Protein AF-A0A7W0K934-F1 (afdb_monomer)

Structure (mmCIF, N/CA/C/O backbone):
data_AF-A0A7W0K934-F1
#
_entry.id   AF-A0A7W0K934-F1
#
loop_
_atom_site.group_PDB
_atom_site.id
_atom_site.type_symbol
_atom_site.label_atom_id
_atom_site.label_alt_id
_atom_site.label_comp_id
_atom_site.label_asym_id
_atom_site.label_entity_id
_atom_site.label_seq_id
_atom_site.pdbx_PDB_ins_code
_atom_site.Cartn_x
_atom_site.Cartn_y
_atom_site.Cartn_z
_atom_site.occupancy
_atom_site.B_iso_or_equiv
_atom_site.auth_seq_id
_atom_site.auth_comp_id
_atom_site.auth_asym_id
_atom_site.auth_atom_id
_atom_site.pdbx_PDB_model_num
ATOM 1 N N . MET A 1 1 ? 18.817 19.158 -8.577 1.00 55.09 1 MET A N 1
ATOM 2 C CA . MET A 1 1 ? 18.048 17.960 -8.170 1.00 55.09 1 MET A CA 1
ATOM 3 C C . MET A 1 1 ? 19.035 16.804 -8.035 1.00 55.09 1 MET A C 1
ATOM 5 O O . MET A 1 1 ? 19.653 16.456 -9.029 1.00 55.09 1 MET A O 1
ATOM 9 N N . GLN A 1 2 ? 19.279 16.290 -6.824 1.00 73.69 2 GLN A N 1
AT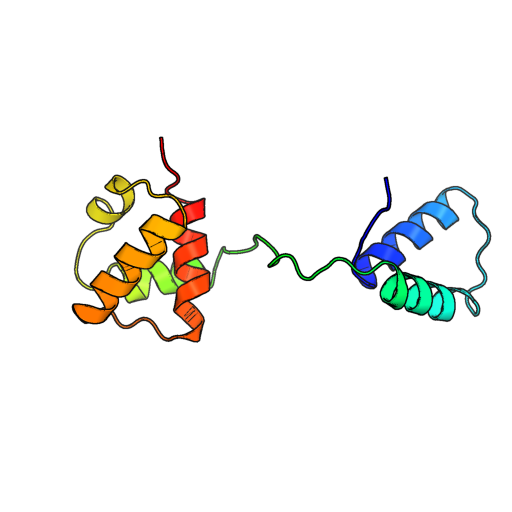OM 10 C CA . GLN A 1 2 ? 20.270 15.226 -6.577 1.00 73.69 2 GLN A CA 1
ATOM 11 C C . GLN A 1 2 ? 19.584 13.855 -6.659 1.00 73.69 2 GLN A C 1
ATOM 13 O O . GLN A 1 2 ? 18.619 13.618 -5.931 1.00 73.69 2 GLN A O 1
ATOM 18 N N . GLN A 1 3 ? 20.066 12.957 -7.524 1.00 81.31 3 GLN A N 1
ATOM 19 C CA . GLN A 1 3 ? 19.587 11.571 -7.561 1.00 81.31 3 GLN A CA 1
ATOM 20 C C . GLN A 1 3 ? 20.038 10.816 -6.305 1.00 81.31 3 GLN A C 1
ATOM 22 O O . GLN A 1 3 ? 21.142 11.029 -5.807 1.00 81.31 3 GLN A O 1
ATOM 27 N N . ARG A 1 4 ? 19.173 9.940 -5.793 1.00 87.06 4 ARG A N 1
ATOM 28 C CA . ARG A 1 4 ? 19.459 9.060 -4.659 1.00 87.06 4 ARG A CA 1
ATOM 29 C C . ARG A 1 4 ? 19.009 7.647 -5.005 1.00 87.06 4 ARG A C 1
ATOM 31 O O . ARG A 1 4 ? 17.832 7.457 -5.293 1.00 87.06 4 ARG A O 1
ATOM 38 N N . LEU A 1 5 ? 19.926 6.685 -5.004 1.00 89.31 5 LEU A N 1
ATOM 39 C CA . LEU A 1 5 ? 19.689 5.316 -5.482 1.00 89.31 5 LEU A CA 1
ATOM 40 C C . LEU A 1 5 ? 20.292 4.287 -4.517 1.00 89.31 5 LEU A C 1
ATOM 42 O O . LEU A 1 5 ? 21.119 4.624 -3.672 1.00 89.31 5 LEU A O 1
ATOM 46 N N . THR A 1 6 ? 19.885 3.021 -4.628 1.00 89.25 6 THR A N 1
ATOM 47 C CA . THR A 1 6 ? 20.617 1.899 -4.010 1.00 89.25 6 THR A CA 1
ATOM 48 C C . THR A 1 6 ? 21.944 1.653 -4.730 1.00 89.25 6 THR A C 1
ATOM 50 O O . THR A 1 6 ? 22.131 2.110 -5.857 1.00 89.25 6 THR A O 1
ATOM 53 N N . ARG A 1 7 ? 22.845 0.854 -4.140 1.00 89.06 7 ARG A N 1
ATOM 54 C CA . ARG A 1 7 ? 24.090 0.417 -4.804 1.00 89.06 7 ARG A CA 1
ATOM 55 C C . ARG A 1 7 ? 23.830 -0.186 -6.190 1.00 89.06 7 ARG A C 1
ATOM 57 O O . ARG A 1 7 ? 24.477 0.183 -7.164 1.00 89.06 7 ARG A O 1
ATOM 64 N N . THR A 1 8 ? 22.825 -1.054 -6.306 1.00 88.69 8 THR A N 1
ATOM 65 C CA . THR A 1 8 ? 22.414 -1.640 -7.593 1.00 88.69 8 THR A CA 1
ATOM 66 C C . THR A 1 8 ? 21.857 -0.590 -8.558 1.00 88.69 8 THR A C 1
ATOM 68 O O . THR A 1 8 ? 22.082 -0.682 -9.762 1.00 88.69 8 THR A O 1
ATOM 71 N N . GLY A 1 9 ? 21.141 0.419 -8.054 1.00 91.12 9 GLY A N 1
ATOM 72 C CA . GLY A 1 9 ? 20.677 1.544 -8.865 1.00 91.12 9 GLY A CA 1
ATOM 73 C C . GLY A 1 9 ? 21.836 2.382 -9.409 1.00 91.12 9 GLY A C 1
ATOM 74 O O . GLY A 1 9 ? 21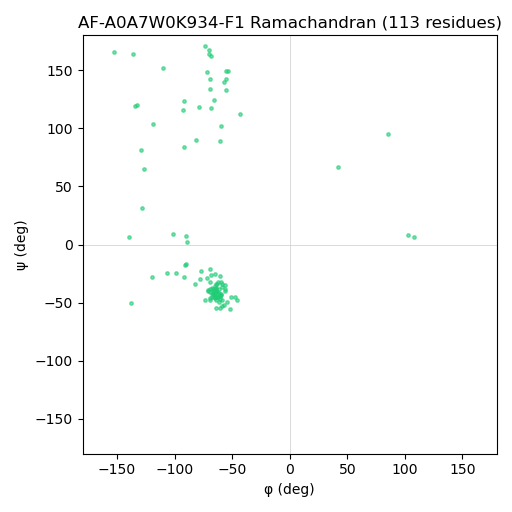.859 2.682 -10.601 1.00 91.12 9 GLY A O 1
ATOM 75 N N . TRP A 1 10 ? 22.834 2.683 -8.574 1.00 94.06 10 TRP A N 1
ATOM 76 C CA . TRP A 1 10 ? 24.056 3.374 -8.992 1.00 94.06 10 TRP A CA 1
ATOM 77 C C . TRP A 1 10 ? 24.848 2.583 -10.030 1.00 94.06 10 TRP A C 1
ATOM 79 O O . TRP A 1 10 ? 25.254 3.159 -11.034 1.00 94.06 10 TRP A O 1
ATOM 89 N N . MET A 1 11 ? 24.966 1.263 -9.862 1.00 94.00 11 MET A N 1
ATOM 90 C CA . MET A 1 11 ? 25.596 0.376 -10.846 1.00 94.00 11 MET A CA 1
ATOM 91 C C . MET A 1 11 ? 24.962 0.515 -12.232 1.00 94.00 11 MET A C 1
ATOM 93 O O . MET A 1 11 ? 25.662 0.760 -13.210 1.00 94.00 11 MET A O 1
ATOM 97 N N . ARG A 1 12 ? 23.628 0.458 -12.309 1.00 95.06 12 ARG A N 1
ATOM 98 C CA . ARG A 1 12 ? 22.892 0.605 -13.575 1.00 95.06 12 ARG A CA 1
ATOM 99 C C . ARG A 1 12 ? 23.069 1.988 -14.198 1.00 95.06 12 ARG A C 1
ATOM 101 O O . ARG A 1 12 ? 23.145 2.101 -15.420 1.00 95.06 12 ARG A O 1
ATOM 108 N N . SER A 1 13 ? 23.120 3.039 -13.380 1.00 93.94 13 SER A N 1
ATOM 109 C CA . SER A 1 13 ? 23.383 4.397 -13.861 1.00 93.94 13 SER A CA 1
ATOM 110 C C . SER A 1 13 ? 24.794 4.526 -14.434 1.00 93.94 13 SER A C 1
ATOM 112 O O . SER A 1 13 ? 24.940 5.061 -15.529 1.00 93.94 13 SER A O 1
ATOM 114 N N . VAL A 1 14 ? 25.811 3.993 -13.750 1.00 93.12 14 VAL A N 1
ATOM 115 C CA . VAL A 1 14 ? 27.204 3.993 -14.228 1.00 93.12 14 VAL A CA 1
ATOM 116 C C . VAL A 1 14 ? 27.336 3.190 -15.524 1.00 93.12 14 VAL A C 1
ATOM 118 O O . VAL A 1 14 ? 27.882 3.708 -16.494 1.00 93.12 14 VAL A O 1
ATOM 121 N N . ASP A 1 15 ? 26.737 1.998 -15.606 1.00 94.44 15 ASP A N 1
ATOM 122 C CA . ASP A 1 15 ? 26.701 1.193 -16.839 1.00 94.44 15 ASP A CA 1
ATOM 123 C C . ASP A 1 15 ? 26.093 1.964 -18.016 1.00 94.44 15 ASP A C 1
ATOM 125 O O . ASP A 1 15 ? 26.575 1.904 -19.149 1.00 94.44 15 ASP A O 1
ATOM 129 N N . LYS A 1 16 ? 25.035 2.733 -17.745 1.00 94.50 16 LYS A N 1
ATOM 130 C CA . LYS A 1 16 ? 24.396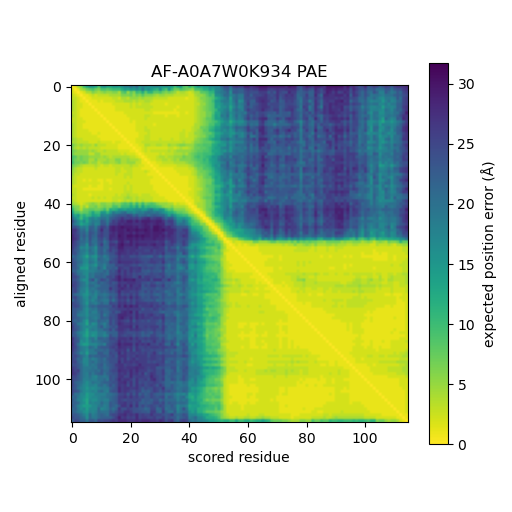 3.584 -18.747 1.00 94.50 16 LYS A CA 1
ATOM 131 C C . LYS A 1 16 ? 25.322 4.706 -19.217 1.00 94.50 16 LYS A C 1
ATOM 133 O O . LYS A 1 16 ? 25.342 4.984 -20.412 1.00 94.50 16 LYS A O 1
ATOM 138 N N . MET A 1 17 ? 26.072 5.337 -18.311 1.00 94.69 17 MET A N 1
ATOM 139 C CA . MET A 1 17 ? 27.023 6.394 -18.675 1.00 94.69 17 MET A CA 1
ATOM 140 C C . MET A 1 17 ? 28.169 5.833 -19.514 1.00 94.69 17 MET A C 1
ATOM 142 O O . MET A 1 17 ? 28.525 6.436 -20.522 1.00 94.69 17 MET A O 1
ATOM 146 N N . VAL A 1 18 ? 28.687 4.654 -19.156 1.00 93.88 18 VAL A N 1
ATOM 147 C CA . VAL A 1 18 ? 29.720 3.965 -19.943 1.00 93.88 18 VAL A CA 1
ATOM 148 C C . VAL A 1 18 ? 29.209 3.650 -21.345 1.00 93.88 18 VAL A C 1
ATOM 150 O O . VAL A 1 18 ? 29.865 3.957 -22.336 1.00 93.88 18 VAL A O 1
ATOM 153 N N . ARG A 1 19 ? 27.973 3.150 -21.455 1.00 94.69 19 ARG A N 1
ATOM 154 C CA . ARG A 1 19 ? 27.309 2.936 -22.749 1.00 94.69 19 ARG A CA 1
ATOM 155 C C . ARG A 1 19 ? 27.127 4.228 -23.562 1.00 94.69 19 ARG A C 1
ATOM 157 O O . ARG A 1 19 ? 27.045 4.164 -24.785 1.00 94.69 19 ARG A O 1
ATOM 164 N N . TRP A 1 20 ? 27.043 5.382 -22.908 1.00 95.75 20 TRP A N 1
ATOM 165 C CA . TRP A 1 20 ? 26.982 6.699 -23.549 1.00 95.75 20 TRP A CA 1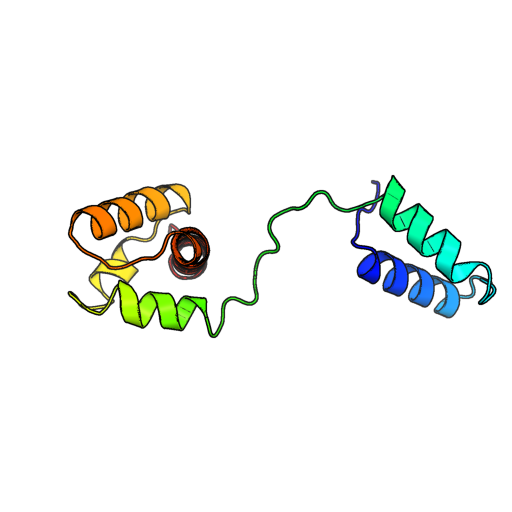
ATOM 166 C C . TRP A 1 20 ? 28.357 7.337 -23.788 1.00 95.75 20 TRP A C 1
ATOM 168 O O . TRP A 1 20 ? 28.418 8.477 -24.239 1.00 95.75 20 TRP A O 1
ATOM 178 N N . GLY A 1 21 ? 29.444 6.603 -23.542 1.00 92.38 21 GLY A N 1
ATOM 179 C CA . GLY A 1 21 ? 30.808 7.024 -23.858 1.00 92.38 21 GLY A CA 1
ATOM 180 C C . GLY A 1 21 ? 31.630 7.510 -22.665 1.00 92.38 21 GLY A C 1
ATOM 181 O O . GLY A 1 21 ? 32.729 8.013 -22.874 1.00 92.38 21 GLY A O 1
ATOM 182 N N . ALA A 1 22 ? 31.147 7.371 -21.426 1.00 92.94 22 ALA A N 1
ATOM 183 C CA . ALA A 1 22 ? 31.993 7.597 -20.256 1.00 92.94 22 ALA A CA 1
ATOM 184 C C . ALA A 1 22 ? 33.056 6.491 -20.141 1.00 92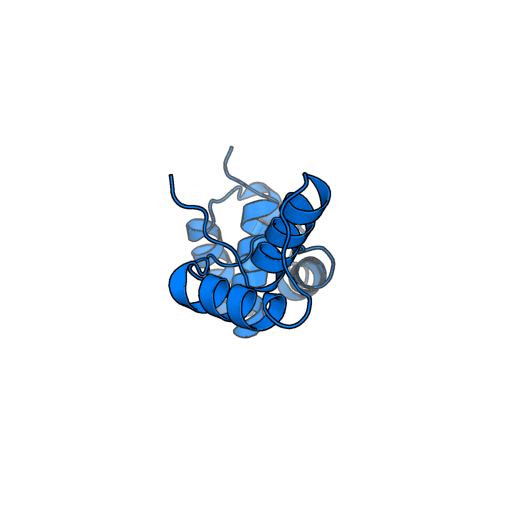.94 22 ALA A C 1
ATOM 186 O O . ALA A 1 22 ? 32.752 5.304 -20.241 1.00 92.94 22 ALA A O 1
ATOM 187 N N . THR A 1 23 ? 34.303 6.870 -19.889 1.00 92.19 23 THR A N 1
ATOM 18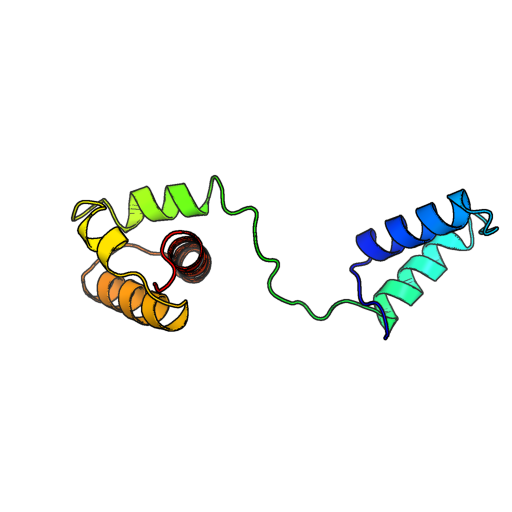8 C CA . THR A 1 23 ? 35.397 5.925 -19.648 1.00 92.19 23 THR A CA 1
ATOM 189 C C . THR A 1 23 ? 35.524 5.672 -18.151 1.00 92.19 23 THR A C 1
ATOM 191 O O . THR A 1 23 ? 35.809 6.596 -17.392 1.00 92.19 23 THR A O 1
ATOM 194 N N . VAL A 1 24 ? 35.287 4.432 -17.727 1.00 87.50 24 VAL A N 1
ATOM 195 C CA . VAL A 1 24 ? 35.459 3.975 -16.343 1.00 87.50 24 VAL A CA 1
ATOM 196 C C . VAL A 1 24 ? 36.200 2.648 -16.387 1.00 87.50 24 VAL A C 1
ATOM 198 O O . VAL A 1 24 ? 35.686 1.683 -16.957 1.00 87.50 24 VAL A O 1
ATOM 201 N N . GLU A 1 25 ? 37.380 2.588 -15.779 1.00 87.81 25 GLU A N 1
ATOM 202 C CA . GLU A 1 25 ? 38.156 1.354 -15.708 1.00 87.81 25 GLU A CA 1
ATOM 203 C C . GLU A 1 25 ? 37.519 0.349 -14.743 1.00 87.81 25 GLU A C 1
ATOM 205 O O . GLU A 1 25 ? 36.923 0.708 -13.721 1.00 87.81 25 GLU A O 1
ATOM 210 N N . ALA A 1 26 ? 37.674 -0.945 -15.035 1.00 78.94 26 ALA A N 1
ATOM 211 C CA . ALA A 1 26 ? 37.076 -2.010 -14.227 1.00 78.94 26 ALA A CA 1
ATOM 212 C C . ALA A 1 26 ? 37.534 -1.967 -12.756 1.00 78.94 26 ALA A C 1
ATOM 214 O O . ALA A 1 26 ? 36.743 -2.251 -11.858 1.00 78.94 26 ALA A O 1
ATOM 215 N N . ALA A 1 27 ? 38.785 -1.564 -12.508 1.00 85.56 27 ALA A N 1
ATOM 216 C CA . ALA A 1 27 ? 39.351 -1.443 -11.166 1.00 85.56 27 ALA A CA 1
ATOM 217 C C . ALA A 1 27 ? 38.788 -0.250 -10.368 1.00 85.56 27 ALA A C 1
ATOM 219 O O . ALA A 1 27 ? 38.702 -0.313 -9.144 1.00 85.56 27 ALA A O 1
ATOM 220 N N . GLU A 1 28 ? 38.375 0.825 -11.042 1.00 90.12 28 GLU A N 1
ATOM 221 C CA . GLU A 1 28 ? 37.852 2.048 -10.410 1.00 90.12 28 GLU A CA 1
ATOM 222 C C . GLU A 1 28 ? 36.331 2.012 -10.235 1.00 90.12 28 GLU A C 1
ATOM 224 O O . GLU A 1 28 ? 35.753 2.758 -9.438 1.00 90.12 28 GLU A O 1
ATOM 229 N N . ARG A 1 29 ? 35.673 1.108 -10.964 1.00 91.12 29 ARG A N 1
ATOM 230 C CA . ARG A 1 29 ? 34.228 0.922 -10.933 1.00 91.12 29 ARG A CA 1
ATOM 231 C C . ARG A 1 29 ? 33.717 0.577 -9.537 1.00 91.12 29 ARG A C 1
ATOM 233 O O . ARG A 1 29 ? 32.810 1.247 -9.057 1.00 91.12 29 ARG A O 1
ATOM 240 N N . GLU A 1 30 ? 34.268 -0.442 -8.882 1.00 90.25 30 GLU A N 1
ATOM 241 C CA . GLU A 1 30 ? 33.759 -0.892 -7.575 1.00 90.25 30 GLU A CA 1
ATOM 242 C C . GLU A 1 30 ? 33.906 0.180 -6.473 1.00 90.25 30 GLU A C 1
ATOM 244 O O . GLU A 1 30 ? 32.892 0.506 -5.849 1.00 90.25 30 GLU A O 1
ATOM 249 N N . PRO A 1 31 ? 35.074 0.837 -6.292 1.00 93.31 31 PRO A N 1
ATOM 250 C CA . PRO A 1 31 ? 35.212 1.943 -5.339 1.00 93.31 31 PRO A CA 1
ATOM 251 C C . PRO A 1 31 ? 34.261 3.115 -5.614 1.00 93.31 31 PRO A C 1
ATOM 253 O O . PRO A 1 31 ? 33.728 3.723 -4.685 1.00 93.31 31 PRO A O 1
ATOM 256 N N . MET A 1 32 ? 34.005 3.427 -6.888 1.00 92.19 32 MET A N 1
ATOM 257 C CA . MET A 1 32 ? 33.042 4.460 -7.271 1.00 92.19 32 MET A CA 1
ATOM 258 C C . MET A 1 32 ? 31.609 4.074 -6.895 1.00 92.19 32 MET A C 1
ATOM 260 O O . MET A 1 32 ? 30.858 4.917 -6.401 1.00 92.19 32 MET A O 1
ATOM 264 N N . LEU A 1 33 ? 31.210 2.818 -7.111 1.00 93.12 33 LEU A N 1
ATOM 265 C CA . LEU A 1 33 ? 29.883 2.340 -6.717 1.00 93.12 33 LEU A CA 1
ATOM 266 C C . LEU A 1 33 ? 29.694 2.379 -5.203 1.00 93.12 33 LEU A C 1
ATOM 268 O O . LEU A 1 33 ? 28.619 2.765 -4.737 1.00 93.12 33 LEU A O 1
ATOM 272 N N . ASP A 1 34 ? 30.736 2.040 -4.448 1.00 91.69 34 ASP A N 1
ATOM 273 C CA . ASP A 1 34 ? 30.714 2.106 -2.990 1.00 91.69 34 ASP A CA 1
ATOM 274 C C . ASP A 1 34 ? 30.625 3.558 -2.502 1.00 91.69 34 ASP A C 1
ATOM 276 O O . ASP A 1 34 ? 29.792 3.868 -1.648 1.00 91.69 34 ASP A O 1
ATOM 280 N N . TYR A 1 35 ? 31.378 4.478 -3.112 1.00 92.44 35 TYR A N 1
ATOM 281 C CA . TYR A 1 35 ? 31.281 5.912 -2.828 1.00 92.44 35 TYR A CA 1
ATOM 282 C C . TYR A 1 35 ? 29.878 6.464 -3.127 1.00 92.44 35 TYR A C 1
ATOM 284 O O . TYR A 1 35 ? 29.269 7.144 -2.297 1.00 92.44 35 TYR A O 1
ATOM 292 N N . LEU A 1 36 ? 29.310 6.138 -4.290 1.00 93.00 36 LEU A N 1
ATOM 293 C CA . LEU A 1 36 ? 27.977 6.602 -4.670 1.00 93.00 36 LEU A CA 1
ATOM 294 C C . LEU A 1 36 ? 26.890 6.054 -3.740 1.00 93.00 36 LEU A C 1
ATOM 296 O O . LEU A 1 36 ? 25.974 6.784 -3.351 1.00 93.00 36 LEU A O 1
ATOM 300 N N . ALA A 1 37 ? 27.007 4.789 -3.337 1.00 90.06 37 ALA A N 1
ATOM 301 C CA . ALA A 1 37 ? 26.109 4.188 -2.366 1.00 90.06 37 ALA A CA 1
ATOM 302 C C . ALA A 1 37 ? 26.249 4.833 -0.978 1.00 90.06 37 ALA A C 1
ATOM 304 O O . ALA A 1 37 ? 25.234 5.114 -0.348 1.00 90.06 37 ALA A O 1
ATOM 305 N N . ALA A 1 38 ? 27.465 5.123 -0.513 1.00 88.25 38 ALA A N 1
ATOM 306 C CA . ALA A 1 38 ? 27.693 5.714 0.805 1.00 88.25 38 ALA A CA 1
ATOM 307 C C . ALA A 1 38 ? 27.195 7.166 0.901 1.00 88.25 38 ALA A C 1
ATOM 309 O O . ALA A 1 38 ? 26.582 7.556 1.895 1.00 88.25 38 ALA A O 1
ATOM 310 N N . HIS A 1 39 ? 27.418 7.966 -0.143 1.00 90.94 39 HIS A N 1
ATOM 311 C CA . HIS A 1 39 ? 27.161 9.408 -0.105 1.00 90.94 39 HIS A CA 1
ATOM 312 C C . HIS A 1 39 ? 25.824 9.814 -0.736 1.00 90.94 39 HIS A C 1
ATOM 314 O O . HIS A 1 39 ? 25.241 10.834 -0.359 1.00 90.94 39 HIS A O 1
ATOM 320 N N . PHE A 1 40 ? 25.291 8.999 -1.650 1.00 90.56 40 PHE A N 1
ATOM 321 C CA . PHE A 1 40 ? 24.054 9.281 -2.381 1.00 90.56 40 PHE A CA 1
ATOM 322 C C . PHE A 1 40 ? 23.045 8.127 -2.310 1.00 90.56 40 PHE A C 1
ATOM 324 O O . PHE A 1 40 ? 22.239 7.928 -3.226 1.00 90.56 40 PHE A O 1
ATOM 331 N N . ALA A 1 41 ? 23.042 7.377 -1.205 1.00 79.38 41 ALA A N 1
ATOM 332 C CA . ALA A 1 41 ? 21.999 6.399 -0.932 1.00 79.38 41 ALA A CA 1
ATOM 333 C C . ALA A 1 41 ? 20.603 7.038 -0.933 1.00 79.38 41 ALA A C 1
ATOM 335 O O . ALA A 1 41 ? 20.355 8.118 -0.365 1.00 79.38 41 ALA A O 1
ATOM 336 N N . GLN A 1 42 ? 19.650 6.310 -1.517 1.00 76.12 42 GLN A N 1
ATOM 337 C CA . GLN A 1 42 ? 18.249 6.502 -1.166 1.00 76.12 42 GLN A CA 1
ATOM 338 C C . GLN A 1 42 ? 18.092 6.340 0.348 1.00 76.12 42 GLN A C 1
ATOM 340 O O . GLN A 1 42 ? 18.594 5.381 0.934 1.00 76.12 42 GLN A O 1
ATOM 345 N N . LYS A 1 43 ? 17.381 7.278 0.990 1.00 69.44 43 LYS A N 1
ATOM 346 C CA . LYS A 1 43 ? 16.795 6.960 2.296 1.00 69.44 43 LYS A CA 1
ATOM 347 C C . LYS A 1 43 ? 15.941 5.706 2.080 1.00 69.44 43 LYS A C 1
ATOM 349 O O . LYS A 1 43 ? 15.330 5.620 1.011 1.00 69.44 43 LYS A O 1
ATOM 354 N N . PRO A 1 44 ? 15.892 4.754 3.023 1.00 57.84 44 PRO A N 1
ATOM 355 C CA . PRO A 1 44 ? 14.914 3.682 2.962 1.00 57.84 44 PRO A CA 1
ATOM 356 C C . PRO A 1 44 ? 13.521 4.319 3.007 1.00 57.84 44 PRO A C 1
ATOM 358 O O . PRO A 1 44 ? 12.962 4.597 4.059 1.00 57.84 44 PRO A O 1
ATOM 361 N N . VAL A 1 45 ? 13.000 4.640 1.831 1.00 50.78 45 VAL A N 1
ATOM 362 C CA . VAL A 1 45 ? 11.577 4.739 1.586 1.00 50.78 45 VAL A CA 1
ATOM 363 C C . VAL A 1 45 ? 11.149 3.297 1.433 1.00 50.78 45 VAL A C 1
ATOM 365 O O . VAL A 1 45 ? 11.711 2.593 0.593 1.00 50.78 45 VAL A O 1
ATOM 368 N N . SER A 1 46 ? 10.261 2.835 2.315 1.00 52.50 46 SER A N 1
ATOM 369 C CA . SER A 1 46 ? 9.697 1.490 2.253 1.00 52.50 46 SER A CA 1
ATOM 370 C C . SER A 1 46 ? 9.353 1.182 0.803 1.00 52.50 46 SER A C 1
ATOM 372 O O . SER A 1 46 ? 8.536 1.877 0.197 1.00 52.50 46 SER A O 1
ATOM 374 N N . SER A 1 47 ? 10.086 0.230 0.224 1.00 50.41 47 SER A N 1
ATOM 375 C CA . SER A 1 47 ? 9.982 -0.133 -1.181 1.00 50.41 47 SER A CA 1
ATOM 376 C C . SER A 1 47 ? 8.556 -0.582 -1.447 1.00 50.41 47 SER A C 1
ATOM 378 O O . SER A 1 47 ? 8.164 -1.696 -1.107 1.00 50.41 47 SER A O 1
ATOM 380 N N . HIS A 1 48 ? 7.767 0.301 -2.041 1.00 47.78 48 HIS A N 1
ATOM 381 C CA . HIS A 1 48 ? 6.447 -0.046 -2.510 1.00 47.78 48 HIS A CA 1
ATOM 382 C C . HIS A 1 48 ? 6.593 -1.017 -3.700 1.00 47.78 48 HIS A C 1
ATOM 384 O O . HIS A 1 48 ? 7.092 -0.649 -4.759 1.00 47.78 48 HIS A O 1
ATOM 390 N N . ILE A 1 49 ? 6.070 -2.232 -3.487 1.00 53.38 49 ILE A N 1
ATOM 391 C CA . ILE A 1 49 ? 5.351 -3.090 -4.449 1.00 53.38 49 ILE A CA 1
ATOM 392 C C . ILE A 1 49 ? 6.180 -4.005 -5.372 1.00 53.38 49 ILE A C 1
ATOM 394 O O . ILE A 1 49 ? 6.502 -3.668 -6.505 1.00 53.38 49 ILE A O 1
ATOM 398 N N . VAL A 1 50 ? 6.329 -5.260 -4.928 1.00 45.34 50 VAL A N 1
ATOM 399 C CA . VAL A 1 50 ? 5.659 -6.411 -5.574 1.00 45.34 50 VAL A CA 1
ATOM 400 C C . VAL A 1 50 ? 4.942 -7.188 -4.465 1.00 45.34 50 VAL A C 1
ATOM 402 O O . VAL A 1 50 ? 5.460 -8.147 -3.901 1.00 45.34 50 VAL A O 1
ATOM 405 N N . ALA A 1 51 ? 3.760 -6.710 -4.082 1.00 56.00 51 ALA A N 1
ATOM 406 C CA . ALA A 1 51 ? 2.840 -7.450 -3.229 1.00 56.00 51 ALA A CA 1
ATOM 407 C C . ALA A 1 51 ? 1.894 -8.232 -4.140 1.00 56.00 51 ALA A C 1
ATOM 409 O O . ALA A 1 51 ? 0.822 -7.736 -4.471 1.00 56.00 51 ALA A O 1
ATOM 410 N N . THR A 1 52 ? 2.299 -9.416 -4.598 1.00 52.06 52 THR A N 1
ATOM 411 C CA . THR A 1 52 ? 1.418 -10.179 -5.504 1.00 52.06 52 THR A CA 1
ATOM 412 C C . THR A 1 52 ? 1.380 -11.682 -5.249 1.00 52.06 52 THR A C 1
ATOM 414 O O . THR A 1 52 ? 0.717 -12.403 -5.978 1.00 52.06 52 THR A O 1
ATOM 417 N N . SER A 1 53 ? 2.009 -12.184 -4.184 1.00 60.78 53 SER A N 1
ATOM 418 C CA . SER A 1 53 ? 1.753 -13.561 -3.724 1.00 60.78 53 SER A CA 1
ATOM 419 C C . SER A 1 53 ? 1.640 -13.657 -2.205 1.00 60.78 53 SER A C 1
ATOM 421 O O . SER A 1 53 ? 0.636 -14.151 -1.700 1.00 60.78 53 SER A O 1
ATOM 423 N N . GLY A 1 54 ? 2.608 -13.105 -1.466 1.00 81.12 54 GLY A N 1
ATO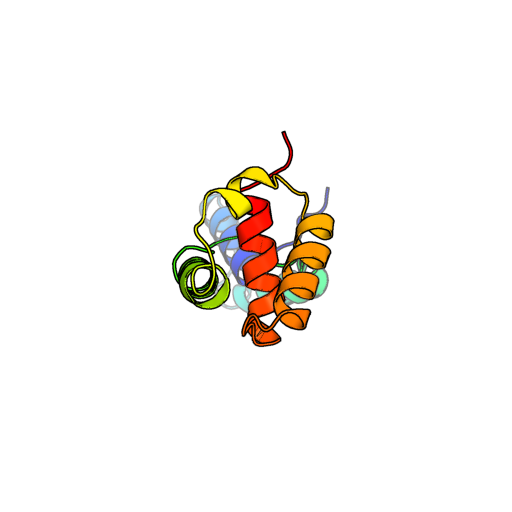M 424 C CA . GLY A 1 54 ? 2.609 -13.141 0.001 1.00 81.12 54 GLY A CA 1
ATOM 425 C C . GLY A 1 54 ? 1.434 -12.386 0.629 1.00 81.12 54 GLY A C 1
ATOM 426 O O . GLY A 1 54 ? 0.659 -12.966 1.382 1.00 81.12 54 GLY A O 1
ATOM 427 N N . SER A 1 55 ? 1.253 -11.108 0.287 1.00 87.19 55 SER A N 1
ATOM 428 C CA . SER A 1 55 ? 0.219 -10.271 0.914 1.00 87.19 55 SER A CA 1
ATOM 429 C C . SER A 1 55 ? -1.210 -10.676 0.546 1.00 87.19 55 SER A C 1
ATOM 431 O O . SER A 1 55 ? -2.103 -10.566 1.379 1.00 87.19 55 SER A O 1
ATOM 433 N N . GLU A 1 56 ? -1.431 -11.195 -0.665 1.00 91.31 56 GLU A N 1
ATOM 434 C CA . GLU A 1 56 ? -2.738 -11.738 -1.050 1.00 91.31 56 GLU A CA 1
ATOM 435 C C . GLU A 1 56 ? -3.053 -13.036 -0.290 1.00 91.31 56 GLU A C 1
ATOM 437 O O . GLU A 1 56 ? -4.186 -13.235 0.146 1.00 91.31 56 GLU A O 1
ATOM 442 N N . ALA A 1 57 ? -2.057 -13.900 -0.070 1.00 91.38 57 ALA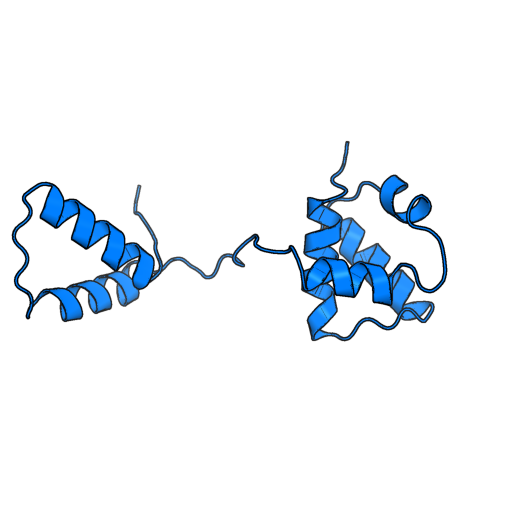 A N 1
ATOM 443 C CA . ALA A 1 57 ? -2.229 -15.087 0.762 1.00 91.38 57 ALA A CA 1
ATOM 444 C C . ALA A 1 57 ? -2.510 -14.719 2.229 1.00 91.38 57 ALA A C 1
ATOM 446 O O . ALA A 1 57 ? -3.388 -15.320 2.849 1.00 91.38 57 ALA A O 1
ATOM 447 N N . ILE A 1 58 ? -1.819 -13.706 2.769 1.00 94.12 58 ILE A N 1
ATOM 448 C CA . ILE A 1 58 ? -2.103 -13.155 4.104 1.00 94.12 58 ILE A CA 1
ATOM 449 C C . ILE A 1 58 ? -3.545 -12.645 4.163 1.00 94.12 58 ILE A C 1
ATOM 451 O O . ILE A 1 58 ? -4.270 -13.008 5.083 1.00 94.12 58 ILE A O 1
ATOM 455 N N . TYR A 1 59 ? -3.986 -11.867 3.173 1.00 95.31 59 TYR A N 1
ATOM 456 C CA . TYR A 1 59 ? -5.359 -11.367 3.090 1.00 95.31 59 TYR A CA 1
ATOM 457 C C . TYR A 1 59 ? -6.394 -12.501 3.090 1.00 95.31 59 TYR A C 1
ATOM 459 O O . TYR A 1 59 ? -7.291 -12.513 3.932 1.00 95.31 59 TYR A O 1
ATOM 467 N N . LYS A 1 60 ? -6.237 -13.491 2.203 1.00 94.62 60 LYS A N 1
ATOM 468 C CA . LYS A 1 60 ? -7.150 -14.640 2.110 1.00 94.62 60 LYS A CA 1
ATOM 469 C C . LYS A 1 60 ? -7.211 -15.431 3.417 1.00 94.62 60 LYS A C 1
ATOM 471 O O . LYS A 1 60 ? -8.295 -15.783 3.863 1.00 94.62 60 LYS A O 1
ATOM 476 N N . ARG A 1 61 ? -6.064 -15.675 4.058 1.00 94.38 61 ARG A N 1
ATOM 477 C CA . ARG A 1 61 ? -5.987 -16.407 5.331 1.00 94.38 61 ARG A CA 1
ATOM 478 C C . ARG A 1 61 ? -6.573 -15.619 6.504 1.00 94.38 61 ARG A C 1
ATOM 480 O O . ARG A 1 61 ? -7.287 -16.195 7.316 1.00 94.38 61 ARG A O 1
ATOM 487 N N . ALA A 1 62 ? -6.226 -14.340 6.631 1.00 94.31 62 ALA A N 1
ATOM 488 C CA . ALA A 1 62 ? -6.497 -13.564 7.838 1.00 94.31 62 ALA A CA 1
ATOM 489 C C . ALA A 1 62 ? -7.831 -12.810 7.810 1.00 94.31 62 ALA A C 1
ATOM 491 O O . ALA A 1 62 ? -8.390 -12.532 8.868 1.00 94.31 62 ALA A O 1
ATOM 492 N N . CYS A 1 63 ? -8.323 -12.438 6.626 1.00 95.56 63 CYS A N 1
ATOM 493 C CA . CYS A 1 63 ? -9.510 -11.596 6.497 1.00 95.56 63 CYS A CA 1
ATOM 494 C C . CYS A 1 63 ? -10.751 -12.354 6.019 1.00 95.56 63 CYS A C 1
ATOM 496 O O . CYS A 1 63 ? -11.853 -11.911 6.318 1.00 95.56 63 CYS A O 1
ATOM 498 N N . LEU A 1 64 ? -10.583 -13.476 5.309 1.00 95.44 64 LEU A N 1
ATOM 499 C CA . LEU A 1 64 ? -11.698 -14.255 4.750 1.00 95.44 64 LEU A CA 1
ATOM 500 C C . LEU A 1 64 ? -12.046 -15.502 5.576 1.00 95.44 64 LEU A C 1
ATOM 502 O O . LEU A 1 64 ? -12.824 -16.346 5.143 1.00 95.44 64 LEU A O 1
ATOM 506 N N . SER A 1 65 ? -11.464 -15.641 6.768 1.00 92.62 65 SER A N 1
ATOM 507 C CA . SER A 1 65 ? -11.754 -16.753 7.680 1.00 92.62 65 SER A CA 1
ATOM 508 C C . SER A 1 65 ? -13.080 -16.594 8.429 1.00 92.62 65 SER A C 1
ATOM 510 O O . SER A 1 65 ? -13.638 -17.591 8.880 1.00 92.62 65 SER A O 1
ATOM 512 N N . CYS A 1 66 ? -13.583 -15.360 8.564 1.00 94.56 66 CYS A N 1
ATOM 513 C CA . CYS A 1 66 ? -14.770 -15.046 9.369 1.00 94.56 66 CYS A CA 1
ATOM 514 C C . CYS A 1 66 ? -15.924 -14.421 8.570 1.00 94.56 66 CYS A C 1
ATOM 516 O O . CYS A 1 66 ? -17.075 -14.554 8.974 1.00 94.56 66 CYS A O 1
ATOM 518 N N . HIS A 1 67 ? -15.638 -13.707 7.481 1.00 94.75 67 HIS A N 1
ATOM 519 C CA . HIS A 1 67 ? -16.635 -13.046 6.638 1.00 94.75 67 HIS A CA 1
ATOM 520 C C . HIS A 1 67 ? -16.117 -12.909 5.203 1.00 94.75 67 HIS A C 1
ATOM 522 O O . HIS A 1 67 ? -14.923 -13.072 4.950 1.00 94.75 67 HIS A O 1
ATOM 528 N N . GLU A 1 68 ? -17.016 -12.594 4.278 1.00 94.31 68 GLU A N 1
ATOM 529 C CA . GLU A 1 68 ? -16.703 -12.425 2.859 1.00 94.31 68 GLU A CA 1
ATOM 530 C C . GLU A 1 68 ? -15.949 -11.107 2.578 1.00 94.31 68 GLU A C 1
ATOM 532 O O . GLU A 1 68 ? -15.704 -10.278 3.471 1.00 94.31 68 GLU A O 1
ATOM 537 N N . ASP A 1 69 ? -15.458 -10.977 1.345 1.00 95.38 69 ASP A N 1
ATOM 538 C CA . ASP A 1 69 ? -14.579 -9.895 0.907 1.00 95.38 69 ASP A CA 1
ATOM 539 C C . ASP A 1 69 ? -15.315 -8.581 0.643 1.00 95.38 69 ASP A C 1
ATOM 541 O O . ASP A 1 69 ? -14.752 -7.512 0.871 1.00 95.38 69 ASP A O 1
ATOM 545 N N . ASP A 1 70 ? -16.572 -8.646 0.236 1.00 95.44 70 ASP A N 1
ATOM 546 C CA . ASP A 1 70 ? -17.490 -7.538 -0.022 1.00 95.44 70 ASP A CA 1
ATOM 547 C C . ASP A 1 70 ? -17.529 -6.477 1.098 1.00 95.44 70 ASP A C 1
ATOM 549 O O . ASP A 1 70 ? -17.401 -5.271 0.830 1.00 95.44 70 ASP A O 1
ATOM 553 N N . ILE A 1 71 ? -17.603 -6.884 2.371 1.00 94.38 71 ILE A N 1
ATOM 554 C CA . ILE A 1 71 ? -17.554 -5.939 3.505 1.00 94.38 71 ILE A CA 1
ATOM 555 C C . ILE A 1 71 ? -16.199 -5.220 3.565 1.00 94.38 71 ILE A C 1
ATOM 557 O O . ILE A 1 71 ? -16.141 -4.035 3.909 1.00 94.38 71 ILE A O 1
ATOM 561 N N . ILE A 1 72 ? -15.113 -5.895 3.192 1.00 96.44 72 ILE A N 1
ATOM 562 C CA . ILE A 1 72 ? -13.756 -5.339 3.164 1.00 96.44 72 ILE A CA 1
ATOM 563 C C . ILE A 1 72 ? -13.613 -4.378 1.980 1.00 96.44 72 ILE A C 1
ATOM 565 O O . ILE A 1 72 ? -13.168 -3.242 2.156 1.00 96.44 72 ILE A O 1
ATOM 569 N N . GLU A 1 73 ? -14.043 -4.786 0.785 1.00 95.62 73 GLU A N 1
ATOM 570 C CA . GLU A 1 73 ? -13.961 -3.969 -0.427 1.00 95.62 73 GLU A CA 1
ATOM 571 C C . GLU A 1 73 ? -14.737 -2.652 -0.302 1.00 95.62 73 GLU A C 1
ATOM 573 O O . GLU A 1 73 ? -14.350 -1.631 -0.884 1.00 95.62 73 GLU A O 1
ATOM 578 N N . SER A 1 74 ? -15.834 -2.658 0.460 1.00 96.06 74 SER A N 1
ATOM 579 C CA . SER A 1 74 ? -16.666 -1.474 0.680 1.00 96.06 74 SER A CA 1
ATOM 580 C C . SER A 1 74 ? -15.991 -0.395 1.538 1.00 96.06 74 SER A C 1
ATOM 582 O O . SER A 1 74 ? -16.365 0.771 1.428 1.00 96.06 74 SER A O 1
ATOM 584 N N . GLN A 1 75 ? -14.969 -0.733 2.338 1.00 96.19 75 GLN A N 1
ATOM 585 C CA . GLN A 1 75 ? -14.380 0.209 3.299 1.00 96.19 75 GLN A CA 1
ATOM 586 C C . GLN A 1 75 ? -13.634 1.377 2.639 1.00 96.19 75 GLN A C 1
ATOM 588 O O . GLN A 1 75 ? -13.688 2.486 3.162 1.00 96.19 75 GLN A O 1
ATOM 593 N N . ARG A 1 76 ? -12.930 1.135 1.517 1.00 96.56 76 ARG A N 1
ATOM 594 C CA . ARG A 1 76 ? -12.210 2.154 0.713 1.00 96.56 76 ARG A CA 1
ATOM 595 C C . ARG A 1 76 ? -11.440 3.178 1.566 1.00 96.56 76 ARG A C 1
ATOM 597 O O 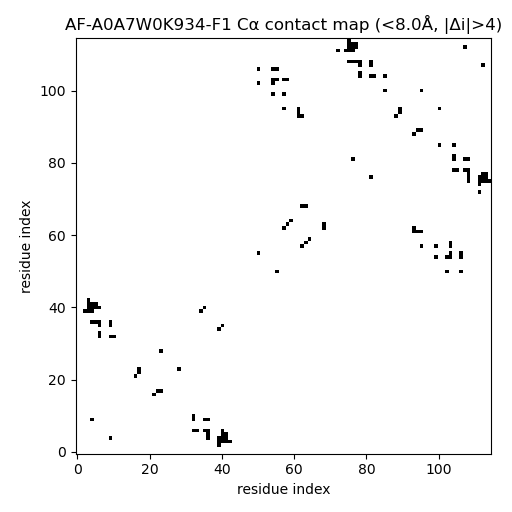. ARG A 1 76 ? -11.777 4.360 1.614 1.00 96.56 76 ARG A O 1
ATOM 604 N N . LEU A 1 77 ? -10.400 2.724 2.267 1.00 96.56 77 LEU A N 1
ATOM 605 C CA . LEU A 1 77 ? -9.673 3.529 3.254 1.00 96.56 77 LEU A CA 1
ATOM 606 C C . LEU A 1 77 ? -8.258 3.893 2.790 1.00 96.56 77 LEU A C 1
ATOM 608 O O . LEU A 1 77 ? -7.590 3.147 2.079 1.00 96.56 77 LEU A O 1
ATOM 612 N N . ALA A 1 78 ? -7.749 5.028 3.274 1.00 95.94 78 ALA A N 1
ATOM 613 C CA . ALA A 1 78 ? -6.317 5.315 3.227 1.00 95.94 78 ALA A CA 1
ATOM 614 C C . ALA A 1 78 ? -5.565 4.402 4.214 1.00 95.94 78 ALA A C 1
ATOM 616 O O . ALA A 1 78 ? -6.166 3.873 5.153 1.00 95.94 78 ALA A O 1
ATOM 617 N N . ARG A 1 79 ? -4.236 4.282 4.075 1.00 96.38 79 ARG A N 1
ATOM 618 C CA . ARG A 1 79 ? -3.386 3.420 4.926 1.00 96.38 79 ARG A CA 1
ATOM 619 C C . ARG A 1 79 ? -3.692 3.547 6.422 1.00 96.38 79 ARG A C 1
ATOM 621 O O . ARG A 1 79 ? -3.889 2.546 7.097 1.00 96.38 79 ARG A O 1
ATOM 628 N N . ALA A 1 80 ? -3.805 4.773 6.938 1.00 96.25 80 ALA A N 1
ATOM 629 C CA . ALA A 1 80 ? -4.113 5.011 8.351 1.00 96.25 80 ALA A CA 1
ATOM 630 C C . ALA A 1 80 ? -5.491 4.463 8.778 1.00 96.25 80 ALA A C 1
ATOM 632 O O . ALA A 1 80 ? -5.665 4.045 9.920 1.00 96.25 80 ALA A O 1
ATOM 633 N N . GLY A 1 81 ? -6.478 4.458 7.877 1.00 97.75 81 GLY A N 1
ATOM 634 C CA . GLY A 1 81 ? -7.772 3.818 8.115 1.00 97.75 81 GLY A CA 1
ATOM 635 C C . GLY A 1 81 ? -7.674 2.294 8.111 1.00 97.75 81 GLY A C 1
ATOM 636 O O . GLY A 1 81 ? -8.270 1.646 8.972 1.00 97.75 81 GLY A O 1
ATOM 637 N N . TRP A 1 82 ? -6.865 1.726 7.215 1.00 97.94 82 TRP A N 1
ATOM 638 C CA . TRP A 1 82 ? -6.592 0.290 7.193 1.00 97.94 82 TRP A CA 1
ATOM 639 C C . TRP A 1 82 ? -5.854 -0.198 8.440 1.00 97.94 82 TRP A C 1
ATOM 641 O O . TRP A 1 82 ? -6.243 -1.229 8.978 1.00 97.94 82 TRP A O 1
ATOM 651 N N . VAL A 1 83 ? -4.901 0.577 8.976 1.00 98.31 83 VAL A N 1
ATOM 652 C CA . VAL A 1 83 ? -4.257 0.295 10.277 1.00 98.31 83 VAL A CA 1
ATOM 653 C C . VAL A 1 83 ? -5.314 0.079 11.361 1.00 98.31 83 VAL A C 1
ATOM 655 O O . VAL A 1 83 ? -5.358 -0.977 11.989 1.00 98.31 83 VAL A O 1
ATOM 658 N N . ARG A 1 84 ? -6.219 1.051 11.538 1.00 98.38 84 ARG A N 1
ATOM 659 C CA . ARG A 1 84 ? -7.263 0.979 12.572 1.00 98.38 84 ARG A CA 1
ATOM 660 C C . ARG A 1 84 ? -8.202 -0.209 12.369 1.00 98.38 84 ARG A C 1
ATOM 662 O O . ARG A 1 84 ? -8.628 -0.822 13.346 1.00 98.38 84 ARG A O 1
ATOM 669 N N . SER A 1 85 ? -8.533 -0.522 11.117 1.00 97.69 85 SER A N 1
ATOM 670 C CA . SER A 1 85 ? -9.425 -1.633 10.777 1.00 97.69 85 SER A CA 1
ATOM 671 C C . SER A 1 85 ? -8.779 -2.989 11.053 1.00 97.69 85 SER A C 1
ATOM 673 O O . SER A 1 85 ? -9.391 -3.807 11.735 1.00 97.69 85 SER A O 1
ATOM 675 N N . VAL A 1 86 ? -7.534 -3.202 10.616 1.00 97.62 86 VAL A N 1
ATOM 676 C CA . VAL A 1 86 ? -6.787 -4.446 10.870 1.00 97.62 86 VAL A CA 1
ATOM 677 C C . VAL A 1 86 ? -6.575 -4.647 12.369 1.00 97.62 86 VAL A C 1
ATOM 679 O O . VAL A 1 86 ? -6.872 -5.717 12.886 1.00 97.62 86 VAL A O 1
ATOM 682 N N . GLU A 1 87 ? -6.179 -3.610 13.108 1.00 97.94 87 GLU A N 1
ATOM 683 C CA . GLU A 1 87 ? -6.013 -3.710 14.565 1.00 97.94 87 GLU A CA 1
ATOM 684 C C . GLU A 1 87 ? -7.326 -4.016 15.293 1.00 97.94 87 GLU A C 1
ATOM 686 O O . GLU A 1 87 ? -7.330 -4.730 16.296 1.00 97.94 87 GLU A O 1
ATOM 691 N N . LYS A 1 88 ? -8.455 -3.498 14.795 1.00 97.56 88 LYS A N 1
ATOM 692 C CA . LYS A 1 88 ? -9.785 -3.855 15.302 1.00 97.56 88 LYS A CA 1
ATOM 693 C C . LYS A 1 88 ? -10.087 -5.333 15.055 1.00 97.56 88 LYS A C 1
ATOM 695 O O . LYS A 1 88 ? -10.529 -5.995 15.986 1.00 97.56 88 LYS A O 1
ATOM 700 N N . MET A 1 89 ? -9.812 -5.849 13.856 1.00 97.62 89 MET A N 1
ATOM 701 C CA . MET A 1 89 ? -10.020 -7.268 13.536 1.00 97.62 89 MET A CA 1
ATOM 702 C C . MET A 1 89 ? -9.132 -8.178 14.382 1.00 97.62 89 MET A C 1
ATOM 704 O O . MET A 1 89 ? -9.619 -9.173 14.906 1.00 97.62 89 MET A O 1
ATOM 708 N N . MET A 1 90 ? -7.870 -7.806 14.607 1.00 97.00 90 MET A N 1
ATOM 709 C CA . MET A 1 90 ? -6.969 -8.550 15.494 1.00 97.00 90 MET A CA 1
ATOM 710 C C . MET A 1 90 ? -7.518 -8.628 16.924 1.00 97.00 90 MET A C 1
ATOM 712 O O . MET A 1 90 ? -7.524 -9.696 17.526 1.00 97.00 90 MET A O 1
ATOM 716 N N . ARG A 1 91 ? -8.062 -7.522 17.458 1.00 97.19 91 ARG A N 1
ATOM 717 C CA . ARG A 1 91 ? -8.739 -7.527 18.770 1.00 97.19 91 ARG A CA 1
ATOM 718 C C . ARG A 1 91 ? -10.006 -8.383 18.798 1.00 97.19 91 ARG A C 1
ATOM 720 O O . ARG A 1 91 ? -10.402 -8.823 19.870 1.00 97.19 91 ARG A O 1
ATOM 727 N N . TRP A 1 92 ? -10.649 -8.591 17.652 1.00 96.50 92 TRP A N 1
ATOM 728 C CA . TRP A 1 92 ? -11.816 -9.467 17.506 1.00 96.50 92 TRP A CA 1
ATOM 729 C C . TRP A 1 92 ? -11.444 -10.920 17.183 1.00 96.50 92 TRP A C 1
ATOM 731 O O . TRP A 1 92 ? -12.337 -11.749 17.047 1.00 96.50 92 TRP A O 1
ATOM 741 N N . GLY A 1 93 ? -10.149 -11.241 17.110 1.00 95.38 93 GLY A N 1
ATOM 742 C CA . GLY A 1 93 ? -9.653 -12.608 16.957 1.00 95.38 93 GLY A CA 1
ATOM 743 C C . GLY A 1 93 ? -9.067 -12.944 15.586 1.00 95.38 93 GLY A C 1
ATOM 744 O O . GLY A 1 93 ? -8.734 -14.103 15.361 1.00 95.38 93 GLY A O 1
ATOM 745 N N . ALA A 1 94 ? -8.908 -11.980 14.673 1.00 96.00 94 ALA A N 1
ATOM 746 C CA . ALA A 1 94 ? -8.194 -12.230 13.421 1.00 96.00 94 ALA A CA 1
ATOM 747 C C . ALA A 1 94 ? -6.706 -12.519 13.686 1.00 96.00 94 ALA A C 1
ATOM 749 O O . ALA A 1 94 ? -5.998 -11.701 14.280 1.00 96.00 94 ALA A O 1
ATOM 750 N N . ASP A 1 95 ? -6.228 -13.667 13.206 1.00 93.81 95 ASP A N 1
ATOM 751 C CA . ASP A 1 95 ? -4.842 -14.103 13.377 1.00 93.81 95 ASP A CA 1
ATOM 752 C C . ASP A 1 95 ? -3.912 -13.449 12.341 1.00 93.81 95 ASP A C 1
ATOM 754 O O . ASP A 1 95 ? -3.706 -13.941 11.225 1.00 93.81 95 ASP A O 1
ATOM 758 N N . VAL A 1 96 ? -3.368 -12.291 12.718 1.00 94.50 96 VAL A N 1
ATOM 759 C CA . VAL A 1 96 ? -2.386 -11.537 11.930 1.00 94.50 96 VAL A CA 1
ATOM 760 C C . VAL A 1 96 ? -1.086 -11.431 12.733 1.00 94.50 96 VAL A C 1
ATOM 762 O O . VAL A 1 96 ? -0.999 -10.611 13.653 1.00 94.50 96 VAL A O 1
ATOM 765 N N . PRO A 1 97 ? -0.048 -12.219 12.397 1.00 90.62 97 PRO A N 1
ATOM 766 C CA . PRO A 1 97 ? 1.272 -12.074 12.998 1.00 90.62 97 PRO A CA 1
ATOM 767 C C . PRO A 1 97 ? 1.822 -10.651 12.839 1.00 90.62 97 PRO A C 1
ATOM 769 O O . PRO A 1 97 ? 1.577 -9.984 11.834 1.00 90.62 97 PRO A O 1
ATOM 772 N N . ALA A 1 98 ? 2.630 -10.185 13.797 1.00 87.69 98 ALA A N 1
ATOM 773 C CA . ALA A 1 98 ? 3.169 -8.820 13.771 1.00 87.69 98 ALA A CA 1
ATOM 774 C C . ALA A 1 98 ? 3.954 -8.500 12.481 1.00 87.69 98 ALA A C 1
ATOM 776 O O . ALA A 1 98 ? 3.862 -7.383 11.976 1.00 87.69 98 ALA A O 1
ATOM 777 N N . ALA A 1 99 ? 4.665 -9.488 11.927 1.00 87.06 99 ALA A N 1
ATOM 778 C CA . ALA A 1 99 ? 5.401 -9.364 10.667 1.00 87.06 99 ALA A CA 1
ATOM 779 C C . ALA A 1 99 ? 4.488 -9.207 9.433 1.00 87.06 99 ALA A C 1
ATOM 781 O O . ALA A 1 99 ? 4.894 -8.600 8.446 1.00 87.06 99 ALA A O 1
ATOM 782 N N . ASP A 1 100 ? 3.253 -9.708 9.507 1.00 92.75 100 ASP A N 1
ATOM 783 C CA . ASP A 1 100 ? 2.281 -9.694 8.410 1.00 92.75 100 ASP A CA 1
ATOM 784 C C . ASP A 1 100 ? 1.401 -8.435 8.423 1.00 92.75 100 ASP A C 1
ATOM 786 O O . ASP A 1 100 ? 0.775 -8.107 7.412 1.00 92.75 100 ASP A O 1
ATOM 790 N N . LYS A 1 101 ? 1.357 -7.704 9.550 1.00 94.50 101 LYS A N 1
ATOM 791 C CA . LYS A 1 101 ? 0.441 -6.570 9.747 1.00 94.50 101 LYS A CA 1
ATOM 792 C C . LYS A 1 101 ? 0.669 -5.450 8.732 1.00 94.50 101 LYS A C 1
ATOM 794 O O . LYS A 1 101 ? -0.270 -5.047 8.049 1.00 94.50 101 LYS A O 1
ATOM 799 N N . ASP A 1 102 ? 1.895 -4.942 8.626 1.00 94.06 102 ASP A N 1
ATOM 800 C CA . ASP A 1 102 ? 2.212 -3.859 7.686 1.00 94.06 102 ASP A CA 1
ATOM 801 C C . ASP A 1 102 ? 2.048 -4.286 6.213 1.00 94.06 102 ASP A C 1
ATOM 803 O O . ASP A 1 102 ? 1.365 -3.568 5.479 1.00 94.06 102 ASP A O 1
ATOM 807 N N . PRO A 1 103 ? 2.542 -5.465 5.774 1.00 93.19 103 PRO A N 1
ATOM 808 C CA . PRO A 1 103 ? 2.282 -5.972 4.424 1.00 93.19 103 PRO A CA 1
ATOM 809 C C . PRO A 1 103 ? 0.795 -6.108 4.071 1.00 93.19 103 PRO A C 1
ATOM 811 O O . PRO A 1 103 ? 0.411 -5.824 2.934 1.00 93.19 103 PRO A O 1
ATOM 814 N N . LEU A 1 104 ? -0.044 -6.533 5.023 1.00 95.50 104 LEU A N 1
ATOM 815 C CA . LEU A 1 104 ? -1.494 -6.623 4.840 1.00 95.50 104 LEU A CA 1
ATOM 816 C C . LEU A 1 104 ? -2.131 -5.234 4.705 1.00 95.50 104 LEU A C 1
ATOM 818 O O . LEU A 1 104 ? -2.948 -5.013 3.814 1.00 95.50 104 LEU A O 1
ATOM 822 N N . ILE A 1 105 ? -1.745 -4.286 5.560 1.00 96.88 105 ILE A N 1
ATOM 823 C CA . ILE A 1 105 ? -2.237 -2.901 5.516 1.00 96.88 105 ILE A CA 1
ATOM 824 C C . ILE A 1 105 ? -1.877 -2.236 4.186 1.00 96.88 105 ILE A C 1
ATOM 826 O O . ILE A 1 105 ? -2.727 -1.580 3.580 1.00 96.88 105 ILE A O 1
ATOM 830 N N . ASP A 1 106 ? -0.642 -2.414 3.720 1.00 94.12 106 ASP A N 1
ATOM 831 C CA . ASP A 1 106 ? -0.179 -1.845 2.456 1.00 94.12 106 ASP A CA 1
ATOM 832 C C . ASP A 1 106 ? -0.922 -2.468 1.264 1.00 94.12 106 ASP A C 1
ATOM 834 O O . ASP A 1 106 ? -1.317 -1.750 0.343 1.00 94.12 106 ASP A O 1
ATOM 838 N N . TYR A 1 107 ? -1.189 -3.780 1.306 1.00 94.94 107 TYR A N 1
ATOM 839 C CA . TYR A 1 107 ? -2.005 -4.471 0.303 1.00 94.94 107 TYR A CA 1
ATOM 840 C C . TYR A 1 107 ? -3.442 -3.936 0.255 1.00 94.94 107 TYR A C 1
ATOM 842 O O . TYR A 1 107 ? -3.934 -3.586 -0.819 1.00 94.94 107 TYR A O 1
ATOM 850 N N . LEU A 1 108 ? -4.103 -3.814 1.410 1.00 96.38 108 LEU A N 1
ATOM 851 C CA . LEU A 1 108 ? -5.474 -3.305 1.503 1.00 96.38 108 LEU A CA 1
ATOM 852 C C . LEU A 1 108 ? -5.571 -1.847 1.031 1.00 96.38 108 LEU A C 1
ATOM 854 O O . LEU A 1 108 ? -6.489 -1.502 0.290 1.00 96.38 108 LEU A O 1
ATOM 858 N N . ALA A 1 109 ? -4.603 -1.002 1.395 1.00 96.25 109 ALA A N 1
ATOM 859 C CA . ALA A 1 109 ? -4.559 0.395 0.968 1.00 96.25 109 ALA A CA 1
ATOM 860 C C . ALA A 1 109 ? -4.328 0.547 -0.542 1.00 96.25 109 ALA A C 1
ATOM 862 O O . ALA A 1 109 ? -4.927 1.423 -1.164 1.00 96.25 109 ALA A O 1
ATOM 863 N N . ALA A 1 110 ? -3.483 -0.302 -1.132 1.00 94.12 110 ALA A N 1
ATOM 864 C CA . ALA A 1 110 ? -3.235 -0.299 -2.569 1.00 94.12 110 ALA A CA 1
ATOM 865 C C . ALA A 1 110 ? -4.437 -0.828 -3.367 1.00 94.12 110 ALA A C 1
ATOM 867 O O . ALA A 1 110 ? -4.760 -0.288 -4.424 1.00 94.12 110 ALA A O 1
ATOM 868 N N . ARG A 1 111 ? -5.108 -1.876 -2.871 1.00 94.56 111 ARG A N 1
ATOM 869 C CA . ARG A 1 111 ? -6.221 -2.532 -3.573 1.00 94.56 111 ARG A CA 1
ATOM 870 C C . ARG A 1 111 ? -7.561 -1.814 -3.397 1.00 94.56 111 ARG A C 1
ATOM 872 O O . ARG A 1 111 ? -8.366 -1.774 -4.327 1.00 94.56 111 ARG A O 1
ATOM 879 N N . TYR A 1 112 ? -7.791 -1.218 -2.231 1.00 95.06 112 TYR A N 1
ATOM 880 C CA . TYR A 1 112 ? -9.037 -0.540 -1.875 1.00 95.06 112 TYR A CA 1
ATOM 881 C C . TYR A 1 112 ? -8.772 0.903 -1.401 1.00 95.06 112 TYR A C 1
ATOM 883 O O . TYR A 1 112 ? -9.028 1.222 -0.233 1.00 95.06 112 TYR A O 1
ATOM 891 N N . PRO A 1 113 ? -8.267 1.789 -2.284 1.00 93.00 113 PRO A N 1
ATOM 892 C CA . PRO A 1 113 ? -8.022 3.186 -1.938 1.00 93.00 113 PRO A CA 1
ATOM 893 C C . PRO A 1 113 ? -9.341 3.956 -1.717 1.00 93.00 113 PRO A C 1
ATOM 895 O O . PRO A 1 113 ? -10.398 3.496 -2.170 1.00 93.00 113 PRO A O 1
ATOM 898 N N . PRO A 1 114 ? -9.297 5.128 -1.048 1.00 95.12 114 PRO A N 1
ATOM 899 C CA . PRO A 1 114 ? -10.426 6.058 -0.992 1.00 95.12 114 PRO A CA 1
ATOM 900 C C . PRO A 1 114 ? -10.940 6.427 -2.387 1.00 95.12 114 PRO A C 1
ATOM 902 O O . PRO A 1 114 ? -10.160 6.453 -3.341 1.00 95.12 114 PRO A O 1
ATOM 905 N N . ARG A 1 115 ? -12.243 6.708 -2.485 1.00 85.88 115 ARG A N 1
ATOM 906 C CA . ARG A 1 115 ? -12.852 7.274 -3.697 1.00 85.88 115 ARG A CA 1
ATOM 907 C C . ARG A 1 115 ? -12.587 8.768 -3.808 1.00 85.88 115 ARG A C 1
ATOM 909 O O . ARG A 1 115 ? -12.514 9.421 -2.743 1.00 85.88 115 ARG A O 1
#

Secondary structure (DSSP, 8-state):
----B-HHHHHHHHHHHHHTT----HHHHHHHHHHHHHHHBPP--------SSHHHHHHHHHHTTTS-SHHHHTT---HHHHHHHHHHHHHTT----HHHHHHHHHHHHHHS---

pLDDT: mean 88.73, std 12.72, range [45.34, 98.38]

Mean predicted aligned error: 12.69 Å

Foldseek 3Di:
DAAAAALVRVLVVVVVVVVVPDDDDPVRSVVVSVVCNVPRHDDPPPDDDPLDDLLVVLCCQQPPPPHDCVVLLVPQDALVSLLVVSVVSVVVPRDAPPVNSNSNSSVSCVNRHHD

Radius of gyration: 20.96 Å; Cα contacts (8 Å, |Δi|>4): 80; chains: 1; bounding box: 57×35×43 Å

Sequence (115 aa):
MQQRLTRTGWMRSVDKMVRWGATVEAAEREPMLDYLAAHFAQKPVSSHIVATSGSEAIYKRACLSCHEDDIIESQRLARAGWVRSVEKMMRWGADVPAADKDPLIDYLAARYPPR

Solvent-accessible surface area (backbone atoms only — not comparable to full-atom values): 6766 Å² total; per-residue (Å²): 138,84,81,54,32,52,49,71,51,47,46,55,51,51,54,51,41,40,75,74,68,48,89,74,54,80,84,56,45,58,62,50,39,51,50,46,30,74,78,32,42,45,73,90,63,81,81,82,76,90,73,79,56,67,33,56,50,49,42,55,62,40,56,52,73,84,45,71,60,68,74,60,62,69,62,33,28,50,52,75,52,34,48,55,50,53,55,51,41,41,75,74,67,37,74,65,55,80,85,49,46,62,52,38,28,54,46,48,25,71,75,29,45,55,133